Protein AF-A0A679HET6-F1 (afdb_monomer)

Sequence (108 aa):
MAEWVTADSLLDATSQKIYLPPVPMLKQGELMQFPKLVMFLVLGSVMAGCSTTEWVHPNKPSDEYVNDYNKCQNAALRDPKLQQGSQLLILNATERCLQKEGWRLVEK

Mean predicted aligned error: 16.71 Å

Foldseek 3Di:
DDDDDDPPPDDPPDPDPPVDPPDP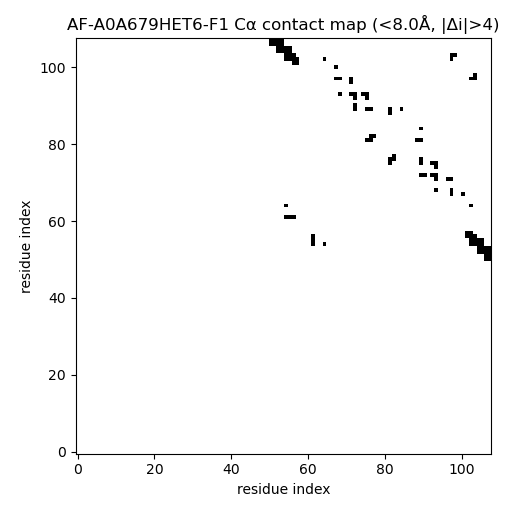PDPPDPPPDCPPVVVVVVVVVVPPDPWDKDKDAPPDDSVCVVVQLVVQLVVLCPPPVCVVHDPVSSVVSSVVSCVVVRIDIDID

Secondary structure (DSSP, 8-state):
--------SS--S--------------TT-TTS-HHHHHHHHHHHHT-----EEEE-SSS-TTHHHHHHHHHHHHHHH-HHHHTS-HHHHHHHHHHHHHHHT-EEEE-

Radius of gyration: 21.4 Å; Cα contacts (8 Å, |Δi|>4): 56; chains: 1; bounding box: 37×34×57 Å

pLDDT: mean 70.39, std 20.52, range [30.95, 94.31]

Solvent-accessible surface area (backbone atoms only — not comparable to full-atom values): 7052 Å² total; per-residue (Å²): 141,80,86,80,83,76,83,84,81,82,83,93,83,67,96,64,86,71,83,70,73,85,73,78,80,73,75,93,78,70,92,84,81,53,74,67,60,54,51,51,54,56,52,53,59,71,66,59,71,79,72,45,75,43,72,47,42,95,89,54,64,70,79,53,49,61,57,54,47,52,54,28,42,53,55,31,68,68,34,74,82,42,67,81,49,56,74,66,54,39,50,53,49,20,50,56,42,40,47,70,76,52,40,41,82,44,81,87

Structure (mmCIF, N/CA/C/O backbone):
data_AF-A0A679HET6-F1
#
_entry.id   AF-A0A679HET6-F1
#
loop_
_atom_site.group_PDB
_atom_site.id
_atom_site.type_symbol
_atom_site.label_atom_id
_atom_site.label_alt_id
_atom_site.label_comp_id
_atom_site.label_asym_id
_atom_site.label_entity_id
_atom_site.label_seq_id
_atom_site.pdbx_PDB_ins_code
_atom_site.Cartn_x
_atom_site.Cartn_y
_atom_site.Cartn_z
_atom_site.occupancy
_atom_site.B_iso_or_equiv
_atom_site.auth_seq_id
_atom_site.auth_comp_id
_atom_site.auth_asym_id
_atom_site.auth_atom_id
_atom_site.pdbx_PDB_model_num
ATOM 1 N N . MET A 1 1 ? 10.433 -2.249 39.053 1.00 37.03 1 MET A N 1
ATOM 2 C CA . MET A 1 1 ? 10.765 -3.099 37.896 1.00 37.03 1 MET A CA 1
ATOM 3 C C . MET A 1 1 ? 9.517 -3.925 37.650 1.00 37.03 1 MET A C 1
ATOM 5 O O . MET A 1 1 ? 9.256 -4.828 38.425 1.00 37.03 1 MET A O 1
ATOM 9 N N . ALA A 1 2 ? 8.648 -3.462 36.754 1.00 32.00 2 ALA A N 1
ATOM 10 C CA . ALA A 1 2 ? 7.356 -4.086 36.488 1.00 32.00 2 ALA A CA 1
ATOM 11 C C . ALA A 1 2 ? 7.345 -4.486 35.016 1.00 32.00 2 ALA A C 1
ATOM 13 O O . ALA A 1 2 ? 7.593 -3.653 34.144 1.00 32.00 2 ALA A O 1
ATOM 14 N N . GLU A 1 3 ? 7.175 -5.782 34.797 1.00 34.25 3 GLU A N 1
ATOM 15 C CA . GLU A 1 3 ? 7.140 -6.434 33.499 1.00 34.25 3 GLU A CA 1
ATOM 16 C C . GLU A 1 3 ? 5.879 -6.018 32.740 1.00 34.25 3 GLU A C 1
ATOM 18 O O . GLU A 1 3 ? 4.772 -6.025 33.281 1.00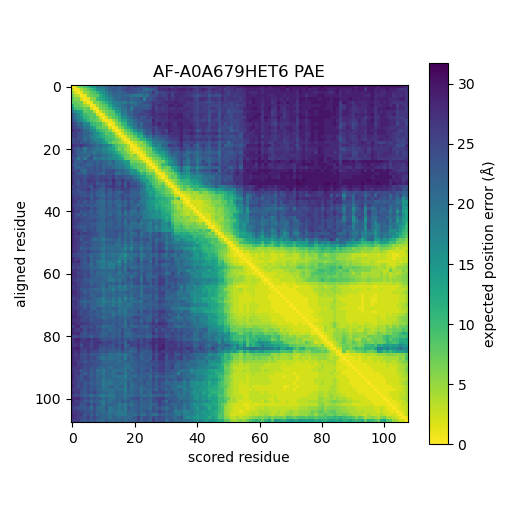 34.25 3 GLU A O 1
ATOM 23 N N . TRP A 1 4 ? 6.060 -5.631 31.481 1.00 31.77 4 TRP A N 1
ATOM 24 C CA . TRP A 1 4 ? 4.964 -5.363 30.564 1.00 31.77 4 TRP A CA 1
ATOM 25 C C . TRP A 1 4 ? 4.581 -6.683 29.903 1.00 31.77 4 TRP A C 1
ATOM 27 O O . TRP A 1 4 ? 5.389 -7.274 29.191 1.00 31.77 4 TRP A O 1
ATOM 37 N N . VAL A 1 5 ? 3.353 -7.142 30.137 1.00 40.06 5 VAL A N 1
ATOM 38 C CA . VAL A 1 5 ? 2.737 -8.184 29.312 1.00 40.06 5 VAL A CA 1
ATOM 39 C C . VAL A 1 5 ? 2.411 -7.537 27.969 1.00 40.06 5 VAL A C 1
ATOM 41 O O . VAL A 1 5 ? 1.539 -6.672 27.887 1.00 40.06 5 VAL A O 1
ATOM 44 N N . THR A 1 6 ? 3.149 -7.908 26.926 1.00 44.09 6 THR A N 1
ATOM 45 C CA . THR A 1 6 ? 2.881 -7.485 25.554 1.00 44.09 6 THR A CA 1
ATOM 46 C C . THR A 1 6 ? 1.610 -8.167 25.052 1.00 44.09 6 THR A C 1
ATOM 48 O O . THR A 1 6 ? 1.565 -9.373 24.822 1.00 44.09 6 THR A O 1
ATOM 51 N N . ALA A 1 7 ? 0.545 -7.385 24.885 1.00 38.22 7 ALA A N 1
ATOM 52 C CA . ALA A 1 7 ? -0.613 -7.771 24.088 1.00 38.22 7 ALA A CA 1
ATOM 53 C C . ALA A 1 7 ? -0.250 -7.612 22.598 1.00 38.22 7 ALA A C 1
ATOM 55 O O . ALA A 1 7 ? -0.651 -6.658 21.941 1.00 38.22 7 ALA A O 1
ATOM 56 N N . ASP A 1 8 ? 0.592 -8.519 22.106 1.00 42.06 8 ASP A N 1
ATOM 57 C CA . ASP A 1 8 ? 1.284 -8.455 20.811 1.00 42.06 8 ASP A CA 1
ATOM 58 C C . ASP A 1 8 ? 0.504 -9.120 19.659 1.00 42.06 8 ASP A C 1
ATOM 60 O O . ASP A 1 8 ? 1.085 -9.797 18.815 1.00 42.06 8 ASP A O 1
ATOM 64 N N . SER A 1 9 ? -0.830 -9.024 19.612 1.00 41.00 9 SER A N 1
ATOM 65 C CA . SER A 1 9 ? -1.564 -9.831 18.617 1.00 41.00 9 SER A CA 1
ATOM 66 C C . SER A 1 9 ? -2.807 -9.234 17.981 1.00 41.00 9 SER A C 1
ATOM 68 O O . SER A 1 9 ? -3.529 -9.963 17.311 1.00 41.00 9 SER A O 1
ATOM 70 N N . LEU A 1 10 ? -3.060 -7.935 18.105 1.00 39.84 10 LEU A N 1
ATOM 71 C CA . LEU A 1 10 ? -4.088 -7.277 17.298 1.00 39.84 10 LEU A CA 1
ATOM 72 C C . LEU A 1 10 ? -3.688 -5.823 17.098 1.00 39.84 10 LEU A C 1
ATOM 74 O O . LEU A 1 10 ? -3.903 -5.039 18.012 1.00 39.84 10 LEU A O 1
ATOM 78 N N . LEU A 1 11 ? -3.076 -5.503 15.951 1.00 41.34 11 LEU A N 1
ATOM 79 C CA . LEU A 1 11 ? -3.127 -4.214 15.227 1.00 41.34 11 LEU A CA 1
ATOM 80 C C . LEU A 1 11 ? -1.996 -4.153 14.177 1.00 41.34 11 LEU A C 1
ATOM 82 O O . LEU A 1 11 ? -1.250 -3.182 14.102 1.00 41.34 11 LEU A O 1
ATOM 86 N N . ASP A 1 12 ? -1.869 -5.181 13.335 1.00 30.95 12 ASP A N 1
ATOM 87 C CA . ASP A 1 12 ? -0.984 -5.137 12.162 1.00 30.95 12 ASP A CA 1
ATOM 88 C C . ASP A 1 12 ? -1.824 -4.911 10.896 1.00 30.95 12 ASP A C 1
ATOM 90 O O . ASP A 1 12 ? -1.981 -5.795 10.064 1.00 30.95 12 ASP A O 1
ATOM 94 N N . ALA A 1 13 ? -2.499 -3.756 10.814 1.00 34.47 13 ALA A N 1
ATOM 95 C CA . ALA A 1 13 ? -3.178 -3.328 9.582 1.00 34.47 13 ALA A CA 1
ATOM 96 C C . ALA A 1 13 ? -3.539 -1.831 9.522 1.00 34.47 13 ALA A C 1
ATOM 98 O O . ALA A 1 13 ? -4.432 -1.463 8.775 1.00 34.47 13 ALA A O 1
ATOM 99 N N . THR A 1 14 ? -2.880 -0.928 10.252 1.00 38.09 14 THR A N 1
ATOM 100 C CA . THR A 1 14 ? -3.046 0.521 10.006 1.00 38.09 14 THR A CA 1
ATOM 101 C C . THR A 1 14 ? -1.792 1.282 10.414 1.00 38.09 14 THR A C 1
ATOM 103 O O . THR A 1 14 ? -1.761 1.994 11.417 1.00 38.09 14 THR A O 1
ATOM 106 N N . SER A 1 15 ? -0.734 1.164 9.609 1.00 38.22 15 SER A N 1
ATOM 107 C CA . SER A 1 15 ? 0.387 2.107 9.649 1.00 38.22 15 SER A CA 1
ATOM 108 C C . SER A 1 15 ? -0.039 3.446 9.036 1.00 38.22 15 SER A C 1
ATOM 110 O O . SER A 1 15 ? 0.411 3.843 7.964 1.00 38.22 15 SER A O 1
ATOM 112 N N . GLN A 1 16 ? -0.900 4.169 9.745 1.00 35.88 16 GLN A N 1
ATOM 113 C CA . GLN A 1 16 ? -1.016 5.612 9.622 1.00 35.88 16 GLN A CA 1
ATOM 114 C C . GLN A 1 16 ? -0.854 6.171 11.031 1.00 35.88 16 GLN A C 1
ATOM 116 O O . GLN A 1 16 ? -1.791 6.177 11.825 1.00 35.88 16 GLN A O 1
ATOM 121 N N . LYS A 1 17 ? 0.374 6.600 11.364 1.00 34.38 17 LYS A N 1
ATOM 122 C CA . LYS A 1 17 ? 0.648 7.427 12.546 1.00 34.38 17 LYS A CA 1
ATOM 123 C C . LYS A 1 17 ? -0.134 8.730 12.397 1.00 34.38 17 LYS A C 1
ATOM 125 O O . LYS A 1 17 ? 0.382 9.737 11.919 1.00 34.38 17 LYS A O 1
ATOM 130 N N . ILE A 1 18 ? -1.397 8.704 12.794 1.00 39.59 18 ILE A N 1
ATOM 131 C CA . ILE A 1 18 ? -2.120 9.903 13.170 1.00 39.59 18 ILE A CA 1
ATOM 132 C C . ILE A 1 18 ? -1.390 10.384 14.422 1.00 39.59 18 ILE A C 1
ATOM 134 O O . ILE A 1 18 ? -1.417 9.725 15.460 1.00 39.59 18 ILE A O 1
ATOM 138 N N . TYR A 1 19 ? -0.655 11.487 14.308 1.00 38.44 19 TYR A N 1
ATOM 139 C CA . TYR A 1 19 ? -0.150 12.200 15.474 1.00 38.44 19 TYR A CA 1
ATOM 140 C C . TYR A 1 19 ? -1.370 12.767 16.206 1.00 38.44 19 TYR A C 1
ATOM 142 O O . TYR A 1 19 ? -1.776 13.901 15.961 1.00 38.44 19 TYR A O 1
ATOM 150 N N . LEU A 1 20 ? -2.010 11.955 17.054 1.00 48.38 20 LEU A N 1
ATOM 151 C CA . LEU A 1 20 ? -2.985 12.475 17.999 1.00 48.38 20 LEU A CA 1
ATOM 152 C C . LEU A 1 20 ? -2.219 13.358 18.994 1.00 48.38 20 LEU A C 1
ATOM 154 O O . LEU A 1 20 ? -1.208 12.906 19.545 1.00 48.38 20 LEU A O 1
ATOM 158 N N . PRO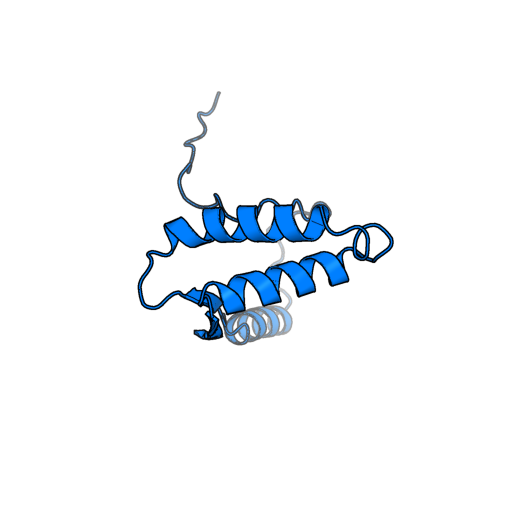 A 1 21 ? -2.650 14.611 19.224 1.00 49.66 21 PRO A N 1
ATOM 159 C CA . PRO A 1 21 ? -2.076 15.410 20.293 1.00 49.66 21 PRO A CA 1
ATOM 160 C C . PRO A 1 21 ? -2.251 14.661 21.625 1.00 49.66 21 PRO A C 1
ATOM 162 O O . PRO A 1 21 ? -3.248 13.952 21.793 1.00 49.66 21 PRO A O 1
ATOM 165 N N . PRO A 1 22 ? -1.306 14.795 22.573 1.00 53.84 22 PRO A N 1
ATOM 166 C CA . PRO A 1 22 ? -1.434 14.178 23.884 1.00 53.84 22 PR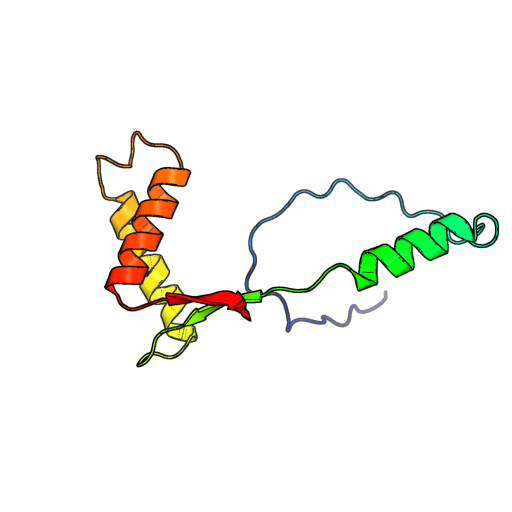O A CA 1
ATOM 167 C C . PRO A 1 22 ? -2.743 14.647 24.521 1.00 53.84 22 PRO A C 1
ATOM 169 O O . PRO A 1 22 ? -2.924 15.829 24.813 1.00 53.84 22 PRO A O 1
ATOM 172 N N . VAL A 1 23 ? -3.674 13.711 24.694 1.00 56.69 23 VAL A N 1
ATOM 173 C CA . VAL A 1 23 ? -4.928 13.963 25.395 1.00 56.69 23 VAL A CA 1
ATOM 174 C C . VAL A 1 23 ? -4.556 14.292 26.840 1.00 56.69 23 VAL A C 1
ATOM 176 O O . VAL A 1 23 ? -3.865 13.488 27.475 1.00 56.69 23 VAL A O 1
ATOM 179 N N . PRO A 1 24 ? -4.959 15.451 27.390 1.00 51.09 24 PRO A N 1
ATOM 180 C CA . PRO A 1 24 ? -4.775 15.692 28.808 1.00 51.09 24 PRO A CA 1
ATOM 181 C C . PRO A 1 24 ? -5.566 14.621 29.562 1.00 51.09 24 PRO A C 1
ATOM 183 O O . PRO A 1 24 ? -6.788 14.542 29.447 1.00 51.09 24 PRO A O 1
ATOM 186 N N . MET A 1 25 ? -4.851 13.774 30.306 1.00 43.03 25 MET A N 1
ATOM 187 C CA . MET A 1 25 ? -5.425 12.844 31.275 1.00 43.03 25 MET A CA 1
ATOM 188 C C . MET A 1 25 ? -6.253 13.659 32.269 1.00 43.03 25 MET A C 1
ATOM 190 O O . MET A 1 25 ? -5.718 14.274 33.193 1.00 43.03 25 MET A O 1
ATOM 194 N N . LEU A 1 26 ? -7.564 13.721 32.039 1.00 51.09 26 LEU A N 1
ATOM 195 C CA . LEU A 1 26 ? -8.499 14.342 32.961 1.00 51.09 26 LEU A CA 1
ATOM 196 C C . LEU A 1 26 ? -8.445 13.554 34.267 1.00 51.09 26 LEU A C 1
ATOM 198 O O . LEU A 1 26 ? -8.761 12.367 34.321 1.00 51.09 26 LEU A O 1
ATOM 202 N N . LYS A 1 27 ? -7.988 14.241 35.314 1.00 50.53 27 LYS A N 1
ATOM 203 C CA . LYS A 1 27 ? -7.880 13.737 36.679 1.00 50.53 27 LYS A CA 1
ATOM 204 C C . LYS A 1 27 ? -9.222 13.121 37.087 1.00 50.53 27 LYS A C 1
ATOM 206 O O . LYS A 1 27 ? -10.240 13.809 37.147 1.00 50.53 27 LYS A O 1
ATOM 211 N N . GLN A 1 28 ? -9.199 11.817 37.342 1.00 50.62 28 GLN A N 1
ATOM 212 C CA . GLN A 1 28 ? -10.337 10.966 37.679 1.00 50.62 28 GLN A CA 1
ATOM 213 C C . GLN A 1 28 ? -10.858 11.283 39.090 1.00 50.62 28 GLN A C 1
ATOM 215 O O . GLN A 1 28 ? -10.660 10.5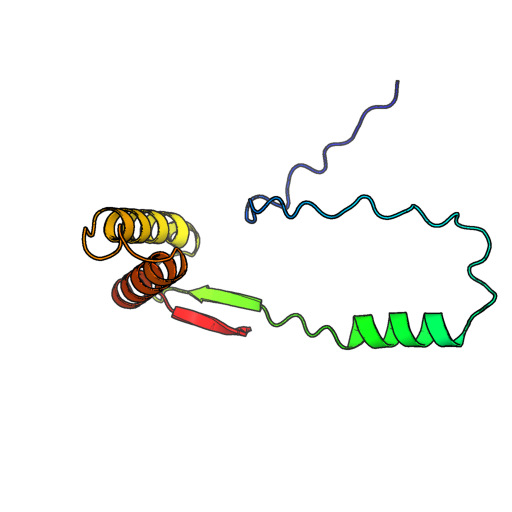15 40.024 1.00 50.62 28 GLN A O 1
ATOM 220 N N . GLY A 1 29 ? -11.443 12.470 39.266 1.00 51.56 29 GLY A N 1
ATOM 221 C CA . GLY A 1 29 ? -11.826 12.978 40.585 1.00 51.56 29 GLY A CA 1
ATOM 222 C C . GLY A 1 29 ? -13.080 13.845 40.653 1.00 51.56 29 GLY A C 1
ATOM 223 O O . GLY A 1 29 ? -13.464 14.181 41.758 1.00 51.56 29 GLY A O 1
ATOM 224 N N . GLU A 1 30 ? -13.740 14.183 39.538 1.00 51.69 30 GLU A N 1
ATOM 225 C CA . GLU A 1 30 ? -14.932 15.063 39.539 1.00 51.69 30 GLU A CA 1
ATOM 226 C C . GLU A 1 30 ? -15.974 14.618 38.478 1.00 51.69 30 GLU A C 1
ATOM 228 O O . GLU A 1 30 ? -16.625 15.429 37.824 1.00 51.69 30 GLU A O 1
ATOM 233 N N . LEU A 1 31 ? -16.133 13.308 38.240 1.00 51.06 31 LEU A N 1
ATOM 234 C CA . LEU A 1 31 ? -17.019 12.781 37.181 1.00 51.06 31 LEU A CA 1
ATOM 235 C C . LEU A 1 31 ? -18.528 12.825 37.533 1.00 51.06 31 LEU A C 1
ATOM 237 O O . LEU A 1 31 ? -19.353 12.326 36.771 1.00 51.06 31 LEU A O 1
ATOM 241 N N . MET A 1 32 ? -18.901 13.398 38.683 1.00 54.62 32 MET A N 1
ATOM 242 C CA . MET A 1 32 ? -20.264 13.360 39.240 1.00 54.62 32 MET A CA 1
ATOM 243 C C . MET A 1 32 ? -21.034 14.694 39.183 1.00 54.62 32 MET A C 1
ATOM 245 O O . MET A 1 32 ? -22.080 14.803 39.810 1.00 54.62 32 MET A O 1
ATOM 249 N N . GLN A 1 33 ? -20.590 15.704 38.422 1.00 58.62 33 GLN A N 1
ATOM 250 C CA . GLN A 1 33 ? -21.271 17.017 38.409 1.00 58.62 33 GLN A CA 1
ATOM 251 C C . GLN A 1 33 ? -22.115 17.304 37.144 1.00 58.62 33 GLN A C 1
ATOM 253 O O . GLN A 1 33 ? -22.916 18.237 37.142 1.00 58.62 33 GLN A O 1
ATOM 258 N N . PHE A 1 34 ? -21.999 16.518 36.062 1.00 59.09 34 PHE A N 1
ATOM 259 C CA . PHE A 1 34 ? -22.671 16.827 34.783 1.00 59.09 34 PHE A CA 1
ATOM 260 C C . PHE A 1 34 ? -23.402 15.619 34.164 1.00 59.09 34 PHE A C 1
ATOM 262 O O . PHE A 1 34 ? -22.960 15.085 33.144 1.00 59.09 34 PHE A O 1
ATOM 269 N N . PRO A 1 35 ? -24.568 15.209 34.705 1.00 61.62 35 PRO A N 1
ATOM 270 C CA . PRO A 1 35 ? -25.322 14.049 34.206 1.00 61.62 35 PRO A CA 1
ATOM 271 C C . PRO A 1 35 ? -25.745 14.193 32.735 1.00 61.62 35 PRO A C 1
ATOM 273 O O . PRO A 1 35 ? -25.852 13.207 32.011 1.00 61.62 35 PRO A O 1
ATOM 276 N N . LYS A 1 36 ? -25.918 15.435 32.260 1.00 65.50 36 LYS A N 1
ATOM 277 C CA . LYS A 1 36 ? -26.247 15.737 30.860 1.00 65.50 36 LYS A CA 1
ATOM 278 C C . LYS A 1 36 ? -25.099 15.392 29.905 1.00 65.50 36 LYS A C 1
ATOM 280 O O . LYS A 1 36 ? -25.351 14.818 28.855 1.00 65.50 36 LYS A O 1
ATOM 285 N N . LEU A 1 37 ? -23.850 15.686 30.276 1.00 67.75 37 LEU A N 1
ATOM 286 C CA . LEU A 1 37 ? -22.672 15.390 29.446 1.00 67.75 37 LEU A CA 1
ATOM 287 C C . LEU A 1 37 ? -22.414 13.885 29.339 1.00 67.75 37 LEU A C 1
ATOM 289 O O . LEU A 1 37 ? -22.096 13.395 28.260 1.00 67.75 37 LEU A O 1
ATOM 293 N N . VAL A 1 38 ? -22.622 13.149 30.433 1.00 71.06 38 VAL A N 1
ATOM 294 C CA . VAL A 1 38 ? -22.519 11.682 30.439 1.00 71.06 38 VAL A CA 1
ATOM 295 C C . VAL A 1 38 ? -23.568 11.068 29.510 1.00 71.06 38 VAL A C 1
ATOM 297 O O . VAL A 1 38 ? -23.238 10.195 28.714 1.00 71.06 38 VAL A O 1
ATOM 300 N N . MET A 1 39 ? -24.805 11.575 29.533 1.00 69.25 39 MET A N 1
ATOM 301 C CA . MET A 1 39 ? -25.864 11.110 28.634 1.00 69.25 39 MET A CA 1
ATOM 302 C C . MET A 1 39 ? -25.529 11.371 27.156 1.00 69.25 39 MET A C 1
ATOM 304 O O . MET A 1 39 ? -25.754 10.493 26.331 1.00 69.25 39 MET A O 1
ATOM 308 N N . PHE A 1 40 ? -24.939 12.524 26.818 1.00 69.06 40 PHE A N 1
ATOM 309 C CA . PHE A 1 40 ? -24.498 12.820 25.447 1.00 69.06 40 PHE A CA 1
ATOM 310 C C . PHE A 1 40 ? -23.326 11.946 24.986 1.00 69.06 40 PHE A C 1
ATOM 312 O O . PHE A 1 40 ? -23.304 11.539 23.828 1.00 69.06 40 PHE A O 1
ATOM 319 N N . LEU A 1 41 ? -22.377 11.622 25.868 1.00 68.88 41 LEU A N 1
ATOM 320 C CA . LEU A 1 41 ? -21.258 10.731 25.539 1.00 68.88 41 LEU A CA 1
ATOM 321 C C . LEU A 1 41 ? -21.717 9.283 25.338 1.00 68.88 41 LEU A C 1
ATOM 323 O O . LEU A 1 41 ? -21.270 8.629 24.400 1.00 68.88 41 LEU A O 1
ATOM 327 N N . VAL A 1 42 ? -22.640 8.804 26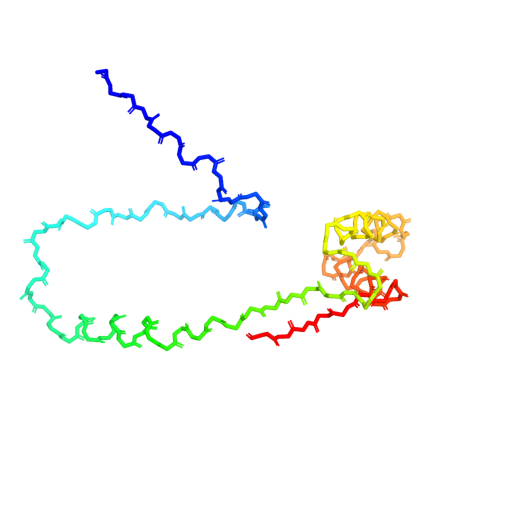.177 1.00 68.69 42 VAL A N 1
ATOM 328 C CA . VAL A 1 42 ? -23.237 7.466 26.042 1.00 68.69 42 VAL A CA 1
ATOM 329 C C . VAL A 1 42 ? -24.138 7.390 24.807 1.00 68.69 42 VAL A C 1
ATOM 331 O O . VAL A 1 42 ? -24.100 6.407 24.079 1.00 68.69 42 VAL A O 1
ATOM 334 N N . LEU A 1 43 ? -24.921 8.431 24.516 1.00 66.06 43 LEU A N 1
ATOM 335 C CA . LEU A 1 43 ? -25.758 8.469 23.315 1.00 66.06 43 LEU A CA 1
ATOM 336 C C . LEU A 1 43 ? -24.915 8.587 22.032 1.00 66.06 43 LEU A C 1
ATOM 338 O O . LEU A 1 43 ? -25.236 7.963 21.024 1.00 66.06 43 LEU A O 1
ATOM 342 N N . GLY A 1 44 ? -23.815 9.345 22.082 1.00 65.88 44 GLY A N 1
ATOM 343 C CA . GLY A 1 44 ? -22.885 9.515 20.967 1.00 65.88 44 GLY A CA 1
ATOM 344 C C . GLY A 1 44 ? -22.100 8.248 20.624 1.00 65.88 44 GLY A C 1
ATOM 345 O O . GLY A 1 44 ? -21.883 7.979 19.447 1.00 65.88 44 GLY A O 1
ATOM 346 N N . SER A 1 45 ? -21.724 7.432 21.616 1.00 64.19 45 SER A N 1
ATOM 347 C CA . SER A 1 45 ? -21.054 6.149 21.362 1.00 64.19 45 SER A CA 1
ATOM 348 C C . SER A 1 45 ? -22.001 5.085 20.802 1.00 64.19 45 SER A C 1
ATOM 350 O O . SER A 1 45 ? -21.578 4.272 19.988 1.00 64.19 45 SER A O 1
ATOM 352 N N . VAL A 1 46 ? -23.287 5.120 21.169 1.00 65.25 46 VAL A N 1
ATOM 353 C CA . VAL A 1 46 ? -24.308 4.192 20.647 1.00 65.25 46 VAL A CA 1
ATOM 354 C C . VAL A 1 46 ? -24.688 4.506 19.191 1.00 65.25 46 VAL A C 1
ATOM 356 O O . VAL A 1 46 ? -25.081 3.604 18.457 1.00 65.25 46 VAL A O 1
ATOM 359 N N . MET A 1 47 ? -24.538 5.758 18.741 1.00 60.97 47 MET A N 1
ATOM 360 C CA . MET A 1 47 ? -24.807 6.165 17.351 1.00 60.97 47 MET A CA 1
ATOM 361 C C . MET A 1 47 ? -23.606 6.037 16.403 1.00 60.97 47 MET A C 1
ATOM 363 O O . MET A 1 47 ? -23.767 6.241 15.199 1.00 60.97 47 MET A O 1
ATOM 367 N N . ALA A 1 48 ? -22.423 5.665 16.898 1.00 65.19 48 ALA A N 1
ATOM 368 C CA . ALA A 1 48 ? -21.301 5.292 16.044 1.00 65.19 48 ALA A CA 1
ATOM 369 C C . ALA A 1 48 ? -21.549 3.888 15.461 1.00 65.19 48 ALA A C 1
ATOM 371 O O . ALA A 1 48 ? -20.994 2.893 15.920 1.00 65.19 48 ALA A O 1
ATOM 372 N N . GLY A 1 49 ? -22.432 3.800 14.463 1.00 60.34 49 GLY A N 1
ATOM 373 C CA . GLY A 1 49 ? -22.593 2.596 13.655 1.00 60.34 49 GLY A CA 1
ATOM 374 C C . GLY A 1 49 ? -21.262 2.261 12.986 1.00 60.34 49 GLY A C 1
ATOM 375 O O . GLY A 1 49 ? -20.774 3.026 12.157 1.00 60.34 49 GLY A O 1
ATOM 376 N N . CYS A 1 50 ? -20.653 1.144 13.380 1.00 66.12 50 CYS A N 1
ATOM 377 C CA . CYS A 1 50 ? -19.407 0.648 12.806 1.00 66.12 50 CYS A CA 1
ATOM 378 C C . CYS A 1 50 ? -19.698 0.024 11.432 1.00 66.12 50 CYS A C 1
ATOM 380 O O . CYS A 1 50 ? -19.767 -1.195 11.309 1.00 66.12 50 CYS A O 1
ATOM 382 N N . SER A 1 51 ? -19.936 0.859 10.416 1.00 67.06 51 SER A N 1
ATOM 383 C CA . SER A 1 51 ? -19.965 0.397 9.024 1.00 67.06 51 SER A CA 1
ATOM 384 C C . SER A 1 51 ? -18.536 0.041 8.632 1.00 67.06 51 SER A C 1
ATOM 386 O O . SER A 1 51 ? -17.665 0.915 8.595 1.00 67.06 51 SER A O 1
ATOM 388 N N . THR A 1 52 ? -18.272 -1.249 8.424 1.00 75.19 52 THR A N 1
ATOM 389 C CA . THR A 1 52 ? -16.937 -1.721 8.044 1.00 75.19 52 THR A CA 1
ATOM 390 C C . THR A 1 52 ? -16.925 -1.960 6.547 1.00 75.19 52 THR A C 1
ATOM 392 O O . THR A 1 52 ? -17.701 -2.762 6.032 1.00 75.19 52 THR A O 1
ATOM 395 N N . THR A 1 53 ? -16.041 -1.267 5.837 1.00 81.38 53 THR A N 1
ATOM 396 C CA . THR A 1 53 ? -15.814 -1.510 4.415 1.00 81.38 53 THR A CA 1
ATOM 397 C C . THR A 1 53 ? -14.664 -2.493 4.247 1.00 81.38 53 THR A C 1
ATOM 399 O O . THR A 1 53 ? -13.582 -2.311 4.805 1.00 81.38 53 THR A O 1
ATOM 402 N N . GLU A 1 54 ? -14.893 -3.565 3.493 1.00 84.94 54 GLU A N 1
ATOM 403 C CA . GLU A 1 54 ? -13.885 -4.590 3.226 1.00 84.94 54 GLU A CA 1
ATOM 404 C C . GLU A 1 54 ? -13.713 -4.843 1.729 1.00 84.94 54 GLU A C 1
ATOM 406 O O . GLU A 1 54 ? -14.648 -4.719 0.938 1.00 84.94 54 GLU A O 1
ATOM 411 N N . TRP A 1 55 ? -12.498 -5.220 1.335 1.00 87.44 55 TRP A N 1
ATOM 412 C CA . TRP A 1 55 ? -12.206 -5.665 -0.021 1.00 87.44 55 TRP A CA 1
ATOM 413 C C . TRP A 1 55 ? -12.361 -7.180 -0.118 1.00 87.44 55 TRP A C 1
ATOM 415 O O . TRP A 1 55 ? -11.688 -7.926 0.589 1.00 87.44 55 TRP A O 1
ATOM 425 N N . VAL A 1 56 ? -13.217 -7.637 -1.031 1.00 90.00 56 VAL A N 1
ATOM 426 C CA . VAL A 1 56 ? -13.489 -9.060 -1.263 1.00 90.00 56 VAL A CA 1
ATOM 427 C C . VAL A 1 56 ? -13.216 -9.452 -2.707 1.00 90.00 56 VAL A C 1
ATOM 429 O O . VAL A 1 56 ? -13.478 -8.690 -3.642 1.00 90.00 56 VAL A O 1
ATOM 432 N N . HIS A 1 57 ? -12.733 -10.676 -2.893 1.00 91.06 57 HIS A N 1
ATOM 433 C CA . HIS A 1 57 ? -12.538 -11.290 -4.199 1.00 91.06 57 HIS A CA 1
ATOM 434 C C . HIS A 1 57 ? -13.270 -12.641 -4.240 1.00 91.06 57 HIS A C 1
ATOM 436 O O . HIS A 1 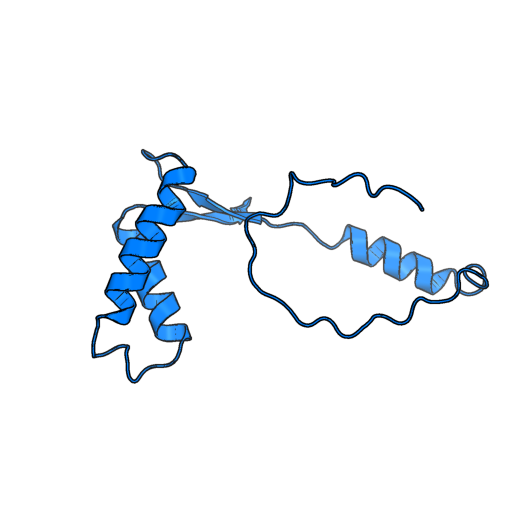57 ? -13.157 -13.419 -3.296 1.00 91.06 57 HIS A O 1
ATOM 442 N N . PRO A 1 58 ? -14.020 -12.966 -5.310 1.00 86.50 58 PRO A N 1
ATOM 443 C CA . PRO A 1 58 ? -14.846 -14.178 -5.349 1.00 86.50 58 PRO A CA 1
ATOM 444 C C . PRO A 1 58 ? -14.039 -15.485 -5.350 1.00 86.50 58 PRO A C 1
ATOM 446 O O . PRO A 1 58 ? -14.541 -16.507 -4.899 1.00 86.50 58 PRO A O 1
ATOM 449 N N . ASN A 1 59 ? -12.801 -15.452 -5.853 1.00 90.06 59 ASN A N 1
ATOM 450 C CA . ASN A 1 59 ? -11.970 -16.647 -6.055 1.00 90.06 59 ASN A CA 1
ATOM 451 C C . ASN A 1 59 ? -10.624 -16.616 -5.306 1.00 90.06 59 ASN A C 1
ATOM 453 O O . ASN A 1 59 ? -9.820 -17.521 -5.499 1.00 90.06 59 ASN A O 1
ATOM 457 N N . LYS A 1 60 ? -10.339 -15.564 -4.525 1.00 89.06 60 LYS A N 1
ATOM 458 C CA . LYS A 1 60 ? -9.044 -15.369 -3.849 1.00 89.06 60 LYS A CA 1
ATOM 459 C C . LYS A 1 60 ? -9.275 -15.105 -2.358 1.00 89.06 60 LYS A C 1
ATOM 461 O O . LYS A 1 60 ? -10.259 -14.439 -2.032 1.00 89.06 60 LYS A O 1
ATOM 466 N N . PRO A 1 61 ? -8.401 -15.601 -1.467 1.00 89.75 61 PRO A N 1
ATOM 467 C CA . PRO A 1 61 ? -8.457 -15.274 -0.048 1.00 89.75 61 PRO A CA 1
ATOM 468 C C . PRO A 1 61 ? -8.064 -13.810 0.197 1.00 89.75 61 PRO A C 1
ATOM 470 O O . PRO A 1 61 ? -7.316 -13.218 -0.580 1.00 89.75 61 PRO A O 1
ATOM 473 N N . SER A 1 62 ? -8.531 -13.236 1.308 1.00 85.69 62 SER A N 1
ATOM 474 C CA . SER A 1 62 ? -8.232 -11.852 1.712 1.00 85.69 62 SER A CA 1
ATOM 475 C C . SER A 1 62 ? -6.738 -11.568 1.872 1.00 85.69 62 SER A C 1
ATOM 477 O O . SER A 1 62 ? -6.316 -10.434 1.686 1.00 85.69 62 SER A O 1
ATOM 479 N N . ASP A 1 63 ? -5.925 -12.581 2.164 1.00 88.56 63 ASP A N 1
ATOM 480 C CA . ASP A 1 63 ? -4.478 -12.425 2.360 1.00 88.56 63 ASP A CA 1
ATOM 481 C C . ASP A 1 63 ? -3.756 -12.036 1.058 1.00 88.56 63 ASP A C 1
ATOM 483 O O . ASP A 1 63 ? -2.738 -11.341 1.072 1.00 88.56 63 ASP A O 1
ATOM 487 N N . GLU A 1 64 ? -4.317 -12.420 -0.093 1.00 90.81 64 GLU A N 1
ATOM 488 C CA . GLU A 1 64 ? -3.788 -12.045 -1.407 1.00 90.81 64 GLU A CA 1
ATOM 489 C C . GLU A 1 64 ? -4.079 -10.584 -1.771 1.00 90.81 64 GLU A C 1
ATOM 491 O O . GLU A 1 64 ? -3.407 -10.033 -2.648 1.00 90.81 64 GLU A O 1
ATOM 496 N N . TYR A 1 65 ? -5.012 -9.925 -1.070 1.00 90.56 65 TYR A N 1
ATOM 497 C CA . TYR A 1 65 ? -5.355 -8.520 -1.303 1.00 90.56 65 TYR A CA 1
ATOM 498 C C . TYR A 1 65 ? -4.120 -7.628 -1.234 1.00 90.56 65 TYR A C 1
ATOM 500 O O . TYR A 1 65 ? -3.906 -6.795 -2.109 1.00 90.56 65 TYR A O 1
ATOM 508 N N . VAL A 1 66 ? -3.275 -7.824 -0.218 1.00 91.75 66 VAL A N 1
ATOM 509 C CA . VAL A 1 66 ? -2.080 -6.997 -0.001 1.00 91.75 66 VAL A CA 1
ATOM 510 C C . VAL A 1 66 ? -1.098 -7.142 -1.163 1.00 91.75 66 VAL A C 1
ATOM 512 O O . VAL A 1 66 ? -0.502 -6.158 -1.602 1.00 91.75 66 VAL A O 1
ATOM 515 N N . ASN A 1 67 ? -0.949 -8.351 -1.704 1.00 93.50 67 ASN A N 1
ATOM 516 C CA . ASN A 1 67 ? -0.059 -8.599 -2.833 1.00 93.50 67 ASN A CA 1
ATOM 517 C C . ASN A 1 67 ? -0.568 -7.913 -4.113 1.00 93.50 67 ASN A C 1
ATOM 519 O O . ASN A 1 67 ? 0.178 -7.179 -4.767 1.00 93.50 67 ASN A O 1
ATOM 523 N N . ASP A 1 68 ? -1.856 -8.078 -4.427 1.00 92.31 68 ASP A N 1
ATOM 524 C CA . ASP A 1 68 ? -2.490 -7.437 -5.584 1.00 92.31 68 ASP A CA 1
ATOM 525 C C . ASP A 1 68 ? -2.515 -5.906 -5.444 1.00 92.31 68 ASP A C 1
ATOM 527 O O . ASP A 1 68 ? -2.234 -5.183 -6.404 1.00 92.31 68 ASP A O 1
ATOM 531 N N . TYR A 1 69 ? -2.749 -5.397 -4.233 1.00 93.12 69 TYR A N 1
ATOM 532 C CA . TYR A 1 69 ? -2.672 -3.975 -3.906 1.00 93.12 69 TYR A CA 1
ATOM 533 C C . TYR A 1 69 ? -1.281 -3.414 -4.183 1.00 93.12 69 TYR A C 1
ATOM 535 O O . TYR A 1 69 ? -1.147 -2.422 -4.899 1.00 93.12 69 TYR A O 1
ATOM 543 N N . ASN A 1 70 ? -0.231 -4.068 -3.683 1.00 94.19 70 ASN A N 1
ATOM 544 C CA . ASN A 1 70 ? 1.148 -3.630 -3.888 1.00 94.19 70 ASN A CA 1
ATOM 545 C C . ASN A 1 70 ? 1.539 -3.654 -5.370 1.00 94.19 70 ASN A C 1
ATOM 547 O O . ASN A 1 70 ? 2.212 -2.744 -5.858 1.00 94.19 70 ASN A O 1
ATOM 551 N N . LYS A 1 71 ? 1.093 -4.668 -6.116 1.00 94.31 71 LYS A N 1
ATOM 552 C CA . LYS A 1 71 ? 1.282 -4.750 -7.569 1.00 94.31 71 LYS A CA 1
ATOM 553 C C . LYS A 1 71 ? 0.604 -3.574 -8.282 1.00 94.31 71 LYS A C 1
ATOM 555 O O . LYS A 1 71 ? 1.243 -2.902 -9.094 1.00 94.31 71 LYS A O 1
ATOM 560 N N . CYS A 1 72 ? -0.652 -3.286 -7.946 1.00 92.88 72 CYS A N 1
ATOM 561 C CA . CYS A 1 72 ? -1.419 -2.180 -8.517 1.00 92.88 72 CYS A CA 1
ATOM 562 C C . CYS A 1 72 ? -0.850 -0.804 -8.150 1.00 92.88 72 CYS A C 1
ATOM 564 O O . CYS A 1 72 ? -0.737 0.067 -9.013 1.00 92.88 72 CYS A O 1
ATOM 566 N N . GLN A 1 73 ? -0.427 -0.613 -6.902 1.00 92.31 73 GLN A N 1
ATOM 567 C CA . GLN A 1 73 ? 0.189 0.627 -6.441 1.00 92.31 73 GLN A CA 1
ATOM 568 C C . GLN A 1 73 ? 1.518 0.880 -7.159 1.00 92.31 73 GLN A C 1
ATOM 570 O O . GLN A 1 73 ? 1.758 1.981 -7.654 1.00 92.31 73 GLN A O 1
ATOM 575 N N . ASN A 1 74 ? 2.364 -0.145 -7.289 1.00 92.00 74 ASN A N 1
ATOM 576 C CA . ASN A 1 74 ? 3.612 -0.035 -8.039 1.00 92.00 74 ASN A CA 1
ATOM 577 C C . ASN A 1 74 ? 3.365 0.311 -9.511 1.00 92.00 74 ASN A C 1
ATOM 579 O O . ASN A 1 74 ? 4.083 1.140 -10.068 1.00 92.00 74 ASN A O 1
ATOM 583 N N . ALA A 1 75 ? 2.338 -0.271 -10.135 1.00 90.00 75 ALA A N 1
ATOM 584 C CA . ALA A 1 75 ? 1.946 0.092 -11.493 1.00 90.00 75 ALA A CA 1
ATOM 585 C C . ALA A 1 75 ? 1.501 1.564 -11.589 1.00 90.00 75 ALA A C 1
ATOM 587 O O . ALA A 1 75 ? 1.923 2.265 -12.507 1.00 90.00 75 ALA A O 1
ATOM 588 N N . ALA A 1 76 ? 0.724 2.056 -10.618 1.00 89.06 76 ALA A N 1
ATOM 589 C CA . ALA A 1 76 ? 0.274 3.447 -10.572 1.00 89.06 76 ALA A CA 1
ATOM 590 C C . ALA A 1 76 ? 1.434 4.443 -10.379 1.00 89.06 76 ALA A C 1
ATOM 592 O O . ALA A 1 76 ? 1.459 5.487 -11.026 1.00 89.06 76 ALA A O 1
ATOM 593 N N . LEU A 1 77 ? 2.428 4.113 -9.548 1.00 88.50 77 LEU A N 1
ATOM 594 C CA . LEU A 1 77 ? 3.620 4.949 -9.329 1.00 88.50 77 LEU A CA 1
ATOM 595 C C . LEU A 1 77 ? 4.541 5.012 -10.557 1.00 88.50 77 LEU A C 1
ATOM 597 O O . LEU A 1 77 ? 5.260 5.991 -10.767 1.00 88.50 77 LEU A O 1
ATOM 601 N N . ARG A 1 78 ? 4.537 3.961 -11.380 1.00 87.31 78 ARG A N 1
ATOM 602 C CA . ARG A 1 78 ? 5.329 3.890 -12.615 1.00 87.31 78 ARG A CA 1
ATOM 603 C C . ARG A 1 78 ? 4.689 4.643 -13.776 1.00 87.31 78 ARG A C 1
ATOM 605 O O . ARG A 1 78 ? 5.380 4.872 -14.764 1.00 87.31 78 ARG A O 1
ATOM 612 N N . ASP A 1 79 ? 3.422 5.036 -13.669 1.00 83.25 79 ASP A N 1
ATOM 613 C CA . ASP A 1 79 ? 2.750 5.782 -14.726 1.00 83.25 79 ASP A CA 1
ATOM 614 C C . ASP A 1 79 ? 3.219 7.253 -14.720 1.00 83.25 79 ASP A C 1
ATOM 616 O O . ASP A 1 79 ? 2.936 7.999 -13.774 1.00 83.25 79 ASP A O 1
ATOM 620 N N . PRO A 1 80 ? 3.924 7.715 -15.771 1.00 79.50 80 PRO A N 1
ATOM 621 C CA . PRO A 1 80 ? 4.442 9.079 -15.830 1.00 79.50 80 PRO A CA 1
ATOM 622 C C . PRO A 1 80 ? 3.329 10.136 -15.811 1.00 79.50 80 PRO A C 1
ATOM 624 O O . PRO A 1 80 ? 3.578 11.271 -15.409 1.00 79.50 80 PRO A O 1
ATOM 627 N N . LYS A 1 81 ? 2.091 9.781 -16.191 1.00 79.75 81 LYS A N 1
ATOM 628 C CA . LYS A 1 81 ? 0.937 10.693 -16.139 1.00 79.75 81 LYS A CA 1
ATOM 629 C C . LYS A 1 81 ? 0.467 10.965 -14.714 1.00 79.75 81 LYS A C 1
ATOM 631 O O . LYS A 1 81 ? -0.141 12.001 -14.463 1.00 79.75 81 LYS A O 1
ATOM 636 N N . LEU A 1 82 ? 0.739 10.044 -13.793 1.00 78.69 82 LEU A N 1
ATOM 637 C CA . LEU A 1 82 ? 0.360 10.150 -12.387 1.00 78.69 82 LEU A CA 1
ATOM 638 C C . LEU A 1 82 ? 1.475 10.736 -11.512 1.00 78.69 82 LEU A C 1
ATOM 640 O O . LEU A 1 82 ? 1.175 11.271 -10.450 1.00 78.69 82 LEU A O 1
ATOM 644 N N . GLN A 1 83 ? 2.732 10.729 -11.971 1.00 71.06 83 GLN A N 1
ATOM 645 C CA . GLN A 1 83 ? 3.875 11.272 -11.218 1.00 71.06 83 GLN A CA 1
ATOM 646 C C . GLN A 1 83 ? 3.861 12.798 -11.042 1.00 71.06 83 GLN A C 1
ATOM 648 O O . GLN A 1 83 ? 4.456 13.306 -10.097 1.00 71.06 83 GLN A O 1
ATOM 653 N N . GLN A 1 84 ? 3.177 13.535 -11.920 1.00 72.25 84 GLN A N 1
ATOM 654 C CA . GLN A 1 84 ? 2.932 14.977 -11.746 1.00 72.25 84 GLN A CA 1
ATOM 655 C C . GLN A 1 84 ? 1.620 15.272 -10.999 1.00 72.25 84 GLN A C 1
ATOM 657 O O . GLN A 1 84 ? 1.281 16.431 -10.765 1.00 72.25 84 GLN A O 1
ATOM 662 N N . GLY A 1 85 ? 0.856 14.232 -10.663 1.00 73.62 85 GLY A N 1
ATOM 663 C CA . GLY A 1 85 ? -0.458 14.328 -10.047 1.00 73.62 85 GLY A CA 1
ATOM 664 C C . GLY A 1 85 ? -0.426 14.383 -8.519 1.00 73.62 85 GLY A C 1
ATOM 665 O O . GLY A 1 85 ? 0.603 14.204 -7.873 1.00 73.62 85 GLY A O 1
ATOM 666 N N . SER A 1 86 ? -1.596 14.604 -7.920 1.00 79.12 86 SER A N 1
ATOM 667 C CA . SER A 1 86 ? -1.782 14.485 -6.473 1.00 79.12 86 SER A CA 1
ATOM 668 C C . SER A 1 86 ? -1.819 13.016 -6.030 1.00 79.12 86 SER A C 1
ATOM 670 O O . SER A 1 86 ? -2.200 12.129 -6.796 1.00 79.12 86 SER A O 1
ATOM 672 N N . GLN A 1 87 ? -1.511 12.764 -4.751 1.00 83.06 87 GLN A N 1
ATOM 673 C CA . GLN A 1 87 ? -1.636 11.442 -4.105 1.00 83.06 87 GLN A CA 1
ATOM 674 C C . GLN A 1 87 ? -3.016 10.792 -4.332 1.00 83.06 87 GLN A C 1
ATOM 676 O O . GLN A 1 87 ? -3.136 9.574 -4.443 1.00 83.06 87 GLN A O 1
ATOM 681 N N . LEU A 1 88 ? -4.062 11.612 -4.468 1.00 87.44 88 LEU A N 1
ATOM 682 C CA . LEU A 1 88 ? -5.424 11.153 -4.731 1.00 87.44 88 LEU A CA 1
ATOM 683 C C . LEU A 1 88 ? -5.567 10.456 -6.093 1.00 87.44 88 LEU A C 1
ATOM 685 O O . LEU A 1 88 ? -6.333 9.504 -6.219 1.00 87.44 88 LEU A O 1
ATOM 689 N N . LEU A 1 89 ? -4.827 10.897 -7.113 1.00 86.38 89 LEU A N 1
ATOM 690 C CA . LEU A 1 89 ? -4.864 10.266 -8.434 1.00 86.38 89 LEU A CA 1
ATOM 691 C C . LEU A 1 89 ? -4.204 8.885 -8.405 1.00 86.38 89 LEU A C 1
ATOM 693 O O . LEU A 1 89 ? -4.715 7.960 -9.031 1.00 86.38 89 LEU A O 1
ATOM 697 N N . ILE A 1 90 ? -3.125 8.729 -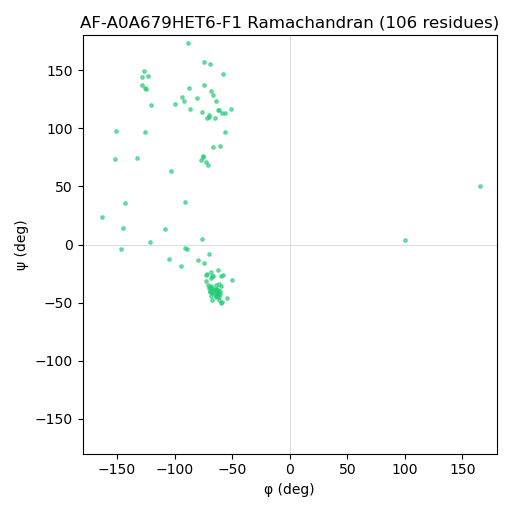7.632 1.00 87.62 90 ILE A N 1
ATOM 698 C CA . ILE A 1 90 ? -2.453 7.438 -7.420 1.00 87.62 90 ILE A CA 1
ATOM 699 C C . ILE A 1 90 ? -3.396 6.463 -6.709 1.00 87.62 90 ILE A C 1
ATOM 701 O O . ILE A 1 90 ? -3.528 5.318 -7.141 1.00 87.62 90 ILE A O 1
ATOM 705 N N . LEU A 1 91 ? -4.104 6.926 -5.674 1.00 89.62 91 LEU A N 1
ATOM 706 C CA . LEU A 1 91 ? -5.131 6.137 -4.986 1.00 89.62 91 LEU A CA 1
ATOM 707 C C . LEU A 1 91 ? -6.238 5.696 -5.950 1.00 89.62 91 LEU A C 1
ATOM 709 O O . LEU A 1 91 ? -6.526 4.508 -6.051 1.00 89.62 91 LEU A O 1
ATOM 713 N N . ASN A 1 92 ? -6.787 6.626 -6.732 1.00 90.81 92 ASN A N 1
ATOM 714 C CA . ASN A 1 92 ? -7.848 6.329 -7.694 1.00 90.81 92 ASN A CA 1
ATOM 715 C C . ASN A 1 92 ? -7.392 5.332 -8.780 1.00 90.81 92 ASN A C 1
ATOM 717 O O . ASN A 1 92 ? -8.123 4.412 -9.139 1.00 90.81 92 ASN A O 1
ATOM 721 N N . ALA A 1 93 ? -6.167 5.478 -9.293 1.00 90.56 93 ALA A N 1
ATOM 722 C CA . ALA A 1 93 ? -5.603 4.549 -10.271 1.00 90.56 93 ALA A CA 1
ATOM 723 C C . ALA A 1 93 ? -5.376 3.149 -9.679 1.00 90.56 93 ALA A C 1
ATOM 725 O O . ALA A 1 93 ? -5.664 2.148 -10.339 1.00 90.56 93 ALA A O 1
ATOM 726 N N . THR A 1 94 ? -4.913 3.086 -8.430 1.00 92.06 94 THR A N 1
ATOM 727 C CA . THR A 1 94 ? -4.737 1.829 -7.691 1.00 92.06 94 THR A CA 1
ATOM 728 C C . THR A 1 94 ? -6.084 1.134 -7.490 1.00 92.06 94 THR A C 1
ATOM 730 O O . THR A 1 94 ? -6.209 -0.052 -7.783 1.00 92.06 94 THR A O 1
ATOM 733 N N . GLU A 1 95 ? -7.122 1.879 -7.108 1.00 92.50 95 GLU A N 1
ATOM 734 C CA . GLU A 1 95 ? -8.478 1.353 -6.928 1.00 92.50 95 GLU A CA 1
ATOM 735 C C . GLU A 1 95 ? -9.051 0.776 -8.231 1.00 92.50 95 GLU A C 1
ATOM 737 O O . GLU A 1 95 ? -9.548 -0.349 -8.259 1.00 92.50 95 GLU A O 1
ATOM 742 N N . ARG A 1 96 ? -8.900 1.490 -9.354 1.00 93.19 96 ARG A N 1
ATOM 743 C CA . ARG A 1 96 ? -9.317 0.979 -10.673 1.00 93.19 96 ARG A CA 1
ATOM 744 C C . ARG A 1 96 ? -8.566 -0.287 -11.077 1.00 93.19 96 ARG A C 1
ATOM 746 O O . ARG A 1 96 ? -9.123 -1.119 -11.787 1.00 93.19 96 ARG A O 1
ATOM 753 N N . CYS A 1 97 ? -7.298 -0.417 -10.693 1.00 93.94 97 CYS A N 1
ATOM 754 C CA . CYS A 1 97 ? -6.513 -1.621 -10.957 1.00 93.94 97 CYS A CA 1
ATOM 755 C C . CYS A 1 97 ? -7.031 -2.811 -10.140 1.00 93.94 97 CYS A C 1
ATOM 757 O O . CYS A 1 97 ? -7.262 -3.876 -10.705 1.00 93.94 97 CYS A O 1
ATOM 759 N N . LEU A 1 98 ? -7.325 -2.608 -8.856 1.00 93.25 98 LEU A N 1
ATOM 760 C CA . LEU A 1 98 ? -7.909 -3.633 -7.986 1.00 93.25 98 LEU A CA 1
ATOM 761 C C . LEU A 1 98 ? -9.276 -4.105 -8.486 1.00 93.25 98 LEU A C 1
ATOM 763 O O . LEU A 1 98 ? -9.524 -5.306 -8.564 1.00 93.25 98 LEU A O 1
ATOM 767 N N . GLN A 1 99 ? -10.127 -3.173 -8.920 1.00 92.75 99 GLN A N 1
ATOM 768 C CA . GLN A 1 99 ? -11.414 -3.502 -9.536 1.00 92.75 99 GLN A CA 1
ATOM 769 C C . GLN A 1 99 ? -11.254 -4.356 -10.806 1.00 92.75 99 GLN A C 1
ATOM 771 O O . GLN A 1 99 ? -12.059 -5.255 -11.042 1.00 92.75 99 GLN A O 1
ATOM 776 N N . LYS A 1 100 ? -10.204 -4.126 -11.610 1.00 93.44 100 LYS A N 1
ATOM 777 C CA . LYS A 1 100 ? -9.886 -4.958 -12.789 1.00 93.44 100 LYS A CA 1
ATOM 778 C C . LYS A 1 100 ? -9.364 -6.345 -12.423 1.00 93.44 100 LYS A C 1
ATOM 780 O O . LYS A 1 100 ? -9.665 -7.295 -13.134 1.00 93.44 100 LYS A O 1
ATOM 785 N N . GLU A 1 101 ? -8.603 -6.455 -11.338 1.00 89.69 101 GLU A N 1
ATOM 786 C CA . GLU A 1 101 ? -8.164 -7.738 -10.770 1.00 89.69 101 GLU A CA 1
ATOM 787 C C . GLU A 1 101 ? -9.330 -8.516 -10.133 1.00 89.69 101 GLU A C 1
ATOM 789 O O . GLU A 1 101 ? -9.163 -9.682 -9.800 1.00 89.69 101 GLU A O 1
ATOM 794 N N . GLY A 1 102 ? -10.520 -7.909 -10.014 1.00 91.44 102 GLY A N 1
ATOM 795 C CA . GLY A 1 102 ? -11.747 -8.556 -9.543 1.00 91.44 102 GLY A CA 1
ATOM 796 C C . GLY A 1 102 ? -12.084 -8.278 -8.078 1.00 91.44 102 GLY A C 1
ATOM 797 O O . GLY A 1 102 ? -13.062 -8.824 -7.562 1.00 91.44 102 GLY A O 1
A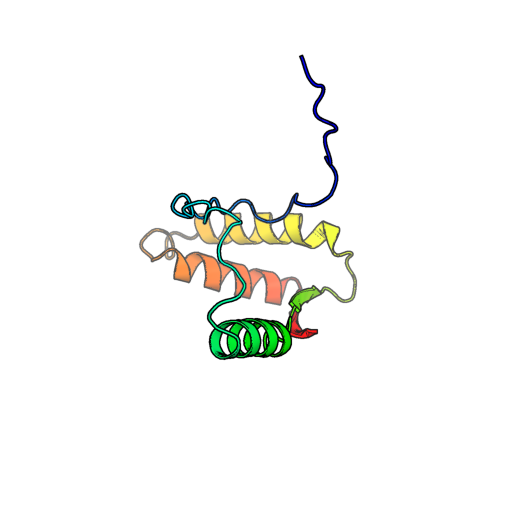TOM 798 N N . TRP A 1 103 ? -11.301 -7.429 -7.409 1.00 93.38 103 TRP A N 1
ATOM 799 C CA . TRP A 1 103 ? -11.558 -7.006 -6.037 1.00 93.38 103 TRP A CA 1
ATOM 800 C C . TRP A 1 103 ? -12.716 -6.013 -5.991 1.00 93.38 103 TRP A C 1
ATOM 802 O O . TRP A 1 103 ? -12.813 -5.098 -6.811 1.00 93.38 103 TRP A O 1
ATOM 812 N N . ARG A 1 104 ? -13.608 -6.179 -5.016 1.00 90.06 104 ARG A N 1
ATOM 813 C CA . ARG A 1 104 ? -14.754 -5.293 -4.802 1.00 90.06 104 ARG A CA 1
ATOM 814 C C . ARG A 1 104 ? -14.802 -4.820 -3.363 1.00 90.06 104 ARG A C 1
ATOM 816 O O . ARG A 1 104 ? -14.600 -5.620 -2.458 1.00 90.06 104 ARG A O 1
ATOM 823 N N . LEU A 1 105 ? -15.093 -3.537 -3.180 1.00 89.00 105 LEU A N 1
ATOM 824 C CA . LEU A 1 105 ? -15.361 -2.967 -1.868 1.00 89.00 105 LEU A CA 1
ATOM 825 C C . LEU A 1 105 ? -16.816 -3.276 -1.490 1.00 89.00 105 LEU A C 1
ATOM 827 O O . LEU A 1 105 ? -17.727 -2.998 -2.272 1.00 89.00 105 LEU A O 1
ATOM 831 N N . VAL A 1 106 ? -17.031 -3.875 -0.325 1.00 86.44 106 VAL A N 1
ATOM 832 C CA . VAL A 1 106 ? -18.352 -4.218 0.209 1.00 86.44 106 VAL A CA 1
ATOM 833 C C . VAL A 1 106 ? -18.488 -3.597 1.593 1.00 86.44 106 VAL A C 1
ATOM 835 O O . VAL A 1 106 ? -17.569 -3.682 2.405 1.00 86.44 106 VAL A O 1
ATOM 838 N N . GLU A 1 107 ? -19.625 -2.953 1.846 1.00 82.62 107 GLU A N 1
ATOM 839 C CA . GLU A 1 107 ? -19.987 -2.449 3.173 1.00 82.62 107 GLU A CA 1
ATOM 840 C C . GLU A 1 107 ? -20.704 -3.562 3.958 1.00 82.62 107 GLU A C 1
ATOM 842 O O . GLU A 1 107 ? -21.566 -4.249 3.399 1.00 82.62 107 GLU A O 1
ATOM 847 N N . LYS A 1 108 ? -20.326 -3.757 5.225 1.00 67.56 108 LYS A N 1
ATOM 848 C CA . LYS A 1 108 ? -20.913 -4.728 6.160 1.00 67.56 108 LYS A CA 1
ATOM 849 C C . LYS A 1 108 ? -21.591 -4.048 7.340 1.00 67.56 108 LYS A C 1
ATOM 851 O O . LYS A 1 108 ? -21.027 -3.047 7.844 1.00 67.56 108 LYS A O 1
#